Protein AF-A0A7W0SQU7-F1 (afdb_monomer)

Mean predicted aligned error: 11.43 Å

Radius of gyration: 25.61 Å; Cα contacts (8 Å, |Δi|>4): 36; chains: 1; bounding box: 57×43×83 Å

Solvent-accessible surface area (backbone atoms only — not comparable to full-atom values): 7189 Å² total; per-residue (Å²): 138,84,81,78,80,79,76,80,83,73,79,65,88,87,63,78,86,71,54,69,67,60,56,48,72,71,36,71,67,52,56,55,52,53,48,52,50,51,51,50,52,51,51,48,61,77,44,62,87,56,57,73,90,82,35,72,65,57,53,51,54,52,49,53,60,46,44,70,53,42,70,59,49,50,62,48,50,53,35,45,73,71,70,47,79,59,60,62,63,60,51,47,56,54,51,35,52,52,50,39,49,43,32,46,72,72,64,71,36,58,65,72,67,36,64,74,76,87

Structure (mmCIF, N/CA/C/O backbone):
data_AF-A0A7W0SQU7-F1
#
_entry.id   AF-A0A7W0SQU7-F1
#
loop_
_atom_site.group_PDB
_atom_site.id
_atom_site.type_symbol
_atom_site.label_atom_id
_atom_site.label_alt_id
_atom_site.label_comp_id
_atom_site.label_asym_id
_atom_site.label_entity_id
_atom_site.label_seq_id
_atom_site.pdbx_PDB_ins_code
_atom_site.Cartn_x
_atom_site.Cartn_y
_atom_site.Cartn_z
_atom_site.occupancy
_atom_site.B_iso_or_equiv
_atom_site.auth_seq_id
_atom_site.auth_comp_id
_atom_site.auth_asym_id
_atom_site.auth_atom_id
_atom_site.pdbx_PDB_model_num
ATOM 1 N N . MET A 1 1 ? -36.293 -10.838 63.478 1.00 50.56 1 MET A N 1
ATOM 2 C CA . MET A 1 1 ? -35.280 -10.286 62.551 1.00 50.56 1 MET A CA 1
ATOM 3 C C . MET A 1 1 ? -35.727 -10.591 61.128 1.00 50.56 1 MET A C 1
ATOM 5 O O . MET A 1 1 ? -35.533 -11.705 60.671 1.00 50.56 1 MET A O 1
ATOM 9 N N . SER A 1 2 ? -36.413 -9.652 60.472 1.00 60.03 2 SER A N 1
ATOM 10 C CA . SER A 1 2 ? -36.858 -9.790 59.078 1.00 60.03 2 SER A CA 1
ATOM 11 C C . SER A 1 2 ? -35.864 -9.044 58.196 1.00 60.03 2 SER A C 1
ATOM 13 O O . SER A 1 2 ? -35.805 -7.817 58.253 1.00 60.03 2 SER A O 1
ATOM 15 N N . ARG A 1 3 ? -35.041 -9.770 57.436 1.00 57.38 3 ARG A N 1
ATOM 16 C CA . ARG A 1 3 ? -34.126 -9.176 56.457 1.00 57.38 3 ARG A CA 1
ATOM 17 C C . ARG A 1 3 ? -34.978 -8.770 55.253 1.00 57.38 3 ARG A C 1
ATOM 19 O O . ARG A 1 3 ? -35.519 -9.641 54.579 1.00 57.38 3 ARG A O 1
ATOM 26 N N . ALA A 1 4 ? -35.169 -7.468 55.045 1.00 58.66 4 ALA A N 1
ATOM 27 C CA . ALA A 1 4 ? -35.813 -6.968 53.836 1.00 58.66 4 ALA A CA 1
ATOM 28 C C . ALA A 1 4 ? -35.007 -7.453 52.621 1.00 58.66 4 ALA A C 1
ATOM 30 O O . ALA A 1 4 ? -33.778 -7.360 52.625 1.00 58.66 4 ALA A O 1
ATOM 31 N N . ALA A 1 5 ? -35.695 -8.030 51.636 1.00 63.25 5 ALA A N 1
ATOM 32 C CA . ALA A 1 5 ? -35.081 -8.465 50.391 1.00 63.25 5 ALA A CA 1
ATOM 33 C C . ALA A 1 5 ? -34.517 -7.241 49.657 1.00 63.25 5 ALA A C 1
ATOM 35 O O . ALA A 1 5 ? -35.206 -6.232 49.500 1.00 63.25 5 ALA A O 1
ATOM 36 N N . GLU A 1 6 ? -33.254 -7.329 49.257 1.00 63.31 6 GLU A N 1
ATOM 37 C CA . GLU A 1 6 ? -32.571 -6.288 48.496 1.00 63.31 6 GLU A CA 1
ATOM 38 C C . GLU A 1 6 ? -33.225 -6.175 47.107 1.00 63.31 6 GLU A C 1
ATOM 40 O O . GLU A 1 6 ? -33.499 -7.210 46.486 1.00 63.31 6 GLU A O 1
ATOM 45 N N . PRO A 1 7 ? -33.563 -4.961 46.634 1.00 65.56 7 PRO A N 1
ATOM 46 C CA . PRO A 1 7 ? -34.218 -4.795 45.345 1.00 65.56 7 PRO A CA 1
ATOM 47 C C . PRO A 1 7 ? -33.302 -5.306 44.222 1.00 65.56 7 PRO A C 1
ATOM 49 O O . PRO A 1 7 ? -32.083 -5.138 44.310 1.00 65.56 7 PRO A O 1
ATOM 52 N N . PRO A 1 8 ? -33.858 -5.926 43.164 1.00 66.44 8 PRO A N 1
ATOM 53 C CA . PRO A 1 8 ? -33.057 -6.386 42.039 1.00 66.44 8 PRO A CA 1
ATOM 54 C C . PRO A 1 8 ? -32.293 -5.197 41.454 1.00 66.44 8 PRO A C 1
ATOM 56 O O . PRO A 1 8 ? -32.880 -4.149 41.182 1.00 66.44 8 PRO A O 1
ATOM 59 N N . THR A 1 9 ? -30.981 -5.354 41.286 1.00 67.94 9 THR A N 1
ATOM 60 C CA . THR A 1 9 ? -30.121 -4.374 40.619 1.00 67.94 9 THR A CA 1
ATOM 61 C C . THR A 1 9 ? -30.667 -4.125 39.215 1.00 67.94 9 THR A C 1
ATOM 63 O O . THR A 1 9 ? -30.525 -4.978 38.338 1.00 67.94 9 THR A O 1
ATOM 66 N N . ALA A 1 10 ? -31.344 -2.993 39.021 1.00 70.50 10 ALA A N 1
ATOM 67 C CA . ALA A 1 10 ? -31.848 -2.577 37.721 1.00 70.50 10 ALA A CA 1
ATOM 68 C C . ALA A 1 10 ? -30.666 -2.439 36.752 1.00 70.50 10 ALA A C 1
ATOM 70 O O . ALA A 1 10 ? -29.662 -1.802 37.076 1.00 70.50 10 ALA A O 1
ATOM 71 N N . SER A 1 11 ? -30.775 -3.078 35.590 1.00 67.38 11 SER A N 1
ATOM 72 C CA . SER A 1 11 ? -29.797 -3.004 34.507 1.00 67.38 11 SER A CA 1
ATOM 73 C C . SER A 1 11 ? -29.528 -1.537 34.144 1.00 67.38 11 SER A C 1
ATOM 75 O O . SER A 1 11 ? -30.473 -0.778 33.946 1.00 67.38 11 SER A O 1
ATOM 77 N N . ASP A 1 12 ? -28.260 -1.122 34.079 1.00 73.81 12 ASP A N 1
ATOM 78 C CA . ASP A 1 12 ? -27.892 0.278 33.829 1.00 73.81 12 ASP A CA 1
ATOM 79 C C . ASP A 1 12 ? -28.246 0.692 32.389 1.00 73.81 12 ASP A C 1
ATOM 81 O O . ASP A 1 12 ? -27.569 0.308 31.435 1.00 73.81 12 ASP A O 1
ATOM 85 N N . GLU A 1 13 ? -29.297 1.502 32.233 1.00 71.31 13 GLU A N 1
ATOM 86 C CA . GLU A 1 13 ? -29.804 2.006 30.944 1.00 71.31 13 GLU A CA 1
ATOM 87 C C . GLU A 1 13 ? -28.785 2.871 30.178 1.00 71.31 13 GLU A C 1
ATOM 89 O O . GLU A 1 13 ? -28.965 3.160 28.99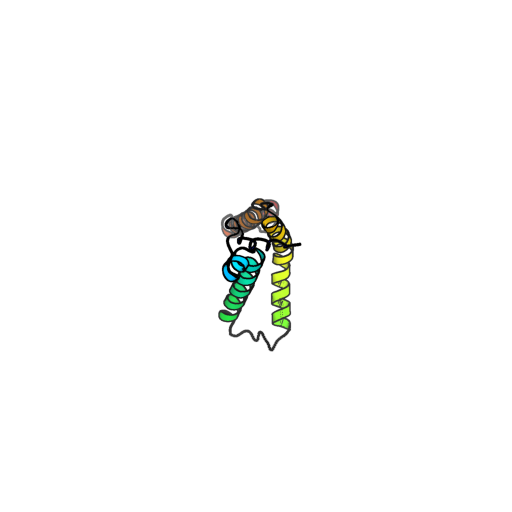5 1.00 71.31 13 GLU A O 1
ATOM 94 N N . ARG A 1 14 ? -27.687 3.279 30.830 1.00 71.12 14 ARG A N 1
ATOM 95 C CA . ARG A 1 14 ? -26.595 4.045 30.208 1.00 71.12 14 ARG A CA 1
ATOM 96 C C . ARG A 1 14 ? -25.655 3.170 29.375 1.00 71.12 14 ARG A C 1
ATOM 98 O O . ARG A 1 14 ? -24.874 3.704 28.587 1.00 71.12 14 ARG A O 1
ATOM 105 N N . LEU A 1 15 ? -25.701 1.847 29.540 1.00 71.50 15 LEU A N 1
ATOM 106 C CA . LEU A 1 15 ? -24.839 0.909 28.829 1.00 71.50 15 LEU A CA 1
ATOM 107 C C . LEU A 1 15 ? -25.584 0.312 27.635 1.00 71.50 15 LEU A C 1
ATOM 109 O O . LEU A 1 15 ? -26.403 -0.592 27.764 1.00 71.50 15 LEU A O 1
ATOM 113 N N . VAL A 1 16 ? -25.268 0.808 26.440 1.00 76.69 16 VAL A N 1
ATOM 114 C CA . VAL A 1 16 ? -25.736 0.197 25.192 1.00 76.69 16 VAL A CA 1
ATOM 115 C C . VAL A 1 16 ? -24.943 -1.085 24.954 1.00 76.69 16 VAL A C 1
ATOM 117 O O . VAL A 1 16 ? -23.730 -1.034 24.742 1.00 76.69 16 VAL A O 1
ATOM 120 N N . GLU A 1 17 ? -25.615 -2.237 24.949 1.00 76.06 17 GLU A N 1
ATOM 121 C CA . GLU A 1 17 ? -24.981 -3.490 24.543 1.00 76.06 17 GLU A CA 1
ATOM 122 C C . GLU A 1 17 ? -24.586 -3.427 23.065 1.00 76.06 17 GLU A C 1
ATOM 124 O O . GLU A 1 17 ? -25.412 -3.343 22.152 1.00 76.06 17 GLU A O 1
ATOM 129 N N . ILE A 1 18 ? -23.279 -3.444 22.821 1.00 79.06 18 ILE A N 1
ATOM 130 C CA . ILE A 1 18 ? -22.721 -3.420 21.475 1.00 79.06 18 ILE A CA 1
ATOM 131 C C . ILE A 1 18 ? -22.573 -4.868 21.009 1.00 79.06 18 ILE A C 1
ATOM 133 O O . ILE A 1 18 ? -21.768 -5.622 21.556 1.00 79.06 18 ILE A O 1
ATOM 137 N N . GLY A 1 19 ? -23.326 -5.258 19.978 1.00 85.38 19 GLY A N 1
ATOM 138 C CA . GLY A 1 19 ? -23.211 -6.594 19.390 1.00 85.38 19 GLY A CA 1
ATOM 139 C C . GLY A 1 19 ? -21.782 -6.905 18.921 1.00 85.38 19 GLY A C 1
ATOM 140 O O . GLY A 1 19 ? -21.063 -6.018 18.449 1.00 85.38 19 GLY A O 1
ATOM 141 N N . LEU A 1 20 ? -21.380 -8.180 19.012 1.00 82.19 20 LEU A N 1
ATOM 142 C CA . LEU A 1 20 ? -20.025 -8.655 18.683 1.00 82.19 20 LEU A CA 1
ATOM 143 C C . LEU A 1 20 ? -19.534 -8.191 17.303 1.00 82.19 20 LEU A C 1
ATOM 145 O O . LEU A 1 20 ? -18.376 -7.809 17.171 1.00 82.19 20 LEU A O 1
ATOM 149 N N . GLY A 1 21 ? -20.415 -8.160 16.298 1.00 81.94 21 GLY A N 1
ATOM 150 C CA . GLY A 1 21 ? -20.071 -7.702 14.948 1.00 81.94 21 GLY A CA 1
ATOM 151 C C . GLY A 1 21 ? -19.701 -6.219 14.889 1.00 81.94 21 GLY A C 1
ATOM 152 O O . GLY A 1 21 ? -18.676 -5.863 14.312 1.00 81.94 21 GLY A O 1
ATOM 153 N N . LYS A 1 22 ? -20.480 -5.351 15.550 1.00 81.75 22 LYS A N 1
ATOM 154 C CA . LYS A 1 22 ? -20.170 -3.916 15.635 1.00 81.75 22 LYS A CA 1
ATOM 155 C C . LYS A 1 22 ? -18.883 -3.693 16.425 1.00 81.75 22 LYS A C 1
ATOM 157 O O . LYS A 1 22 ? -18.058 -2.898 16.001 1.00 81.75 22 LYS A O 1
ATOM 162 N N . ARG A 1 23 ? -18.676 -4.451 17.507 1.00 81.31 23 ARG A N 1
ATOM 163 C CA . ARG A 1 23 ? -17.443 -4.413 18.304 1.00 81.31 23 ARG A CA 1
ATOM 164 C C . ARG A 1 23 ? -16.207 -4.812 17.491 1.00 81.31 23 ARG A C 1
ATOM 166 O O . ARG A 1 23 ? -15.168 -4.180 17.653 1.00 81.31 23 ARG A O 1
ATOM 173 N N . LEU A 1 24 ? -16.314 -5.823 16.624 1.00 80.94 24 LEU A N 1
ATOM 174 C CA . LEU A 1 24 ? -15.232 -6.225 15.719 1.00 80.94 24 LEU A CA 1
ATOM 175 C C . LEU A 1 24 ? -14.948 -5.134 14.678 1.00 80.94 24 LEU A C 1
ATOM 177 O O . LEU A 1 24 ? -13.810 -4.707 14.540 1.00 80.94 24 LEU A O 1
ATOM 181 N N . LEU A 1 25 ? -15.983 -4.635 13.997 1.00 80.25 25 LEU A N 1
ATOM 182 C CA . LEU A 1 25 ? -15.847 -3.626 12.937 1.00 80.25 25 LEU A CA 1
ATOM 183 C C . LEU A 1 25 ? -15.316 -2.276 13.438 1.00 80.25 25 LEU A C 1
ATOM 185 O O . LEU A 1 25 ? -14.710 -1.537 12.671 1.00 80.25 25 LEU A O 1
ATOM 189 N N . THR A 1 26 ? -15.532 -1.943 14.712 1.00 81.69 26 THR A N 1
ATOM 190 C CA . THR A 1 26 ? -14.983 -0.722 15.320 1.00 81.69 26 THR A CA 1
ATOM 191 C C . THR A 1 26 ? -13.514 -0.833 15.708 1.00 81.69 26 THR A C 1
ATOM 193 O O . THR A 1 26 ? -12.929 0.178 16.092 1.00 81.69 26 THR A O 1
ATOM 196 N N . ARG A 1 27 ? -12.907 -2.028 15.658 1.00 84.62 27 ARG A N 1
ATOM 197 C CA . ARG A 1 27 ? -11.484 -2.146 15.953 1.00 84.62 27 ARG A CA 1
ATOM 198 C C . ARG A 1 27 ? -10.644 -1.909 14.689 1.00 84.62 27 ARG A C 1
ATOM 200 O O . ARG A 1 27 ? -10.910 -2.515 13.651 1.00 84.62 27 ARG A O 1
ATOM 207 N N . PRO A 1 28 ? -9.615 -1.054 14.768 1.00 74.75 28 PRO A N 1
ATOM 208 C CA . PRO A 1 28 ? -8.811 -0.688 13.605 1.00 74.75 28 PRO A CA 1
ATOM 209 C C . PRO A 1 28 ? -7.925 -1.835 13.076 1.00 74.75 28 PRO A C 1
ATOM 211 O O . PRO A 1 28 ? -7.613 -1.871 11.887 1.00 74.75 28 PRO A O 1
ATOM 214 N N . ASP A 1 29 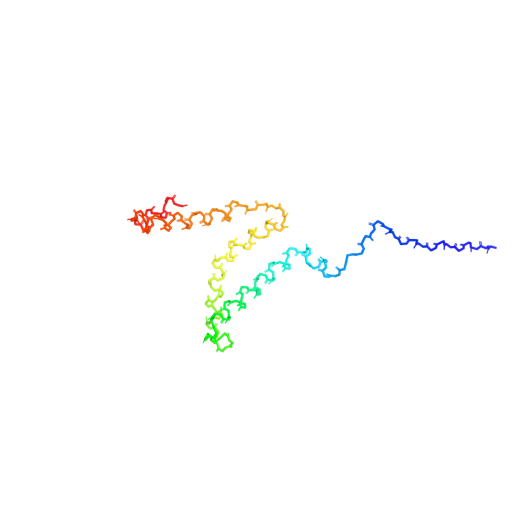? -7.576 -2.812 13.917 1.00 80.94 29 ASP A N 1
ATOM 215 C CA . ASP A 1 29 ? -6.826 -4.025 13.547 1.00 80.94 29 ASP A CA 1
ATOM 216 C C . ASP A 1 29 ? -7.586 -4.917 12.544 1.00 80.94 29 ASP A C 1
ATOM 218 O O . ASP A 1 29 ? -6.990 -5.472 11.618 1.00 80.94 29 ASP A O 1
ATOM 222 N N . ILE A 1 30 ? -8.913 -5.003 12.670 1.00 86.25 30 ILE A N 1
ATOM 223 C CA . ILE A 1 30 ? -9.774 -5.785 11.773 1.00 86.25 30 ILE A CA 1
ATOM 224 C C . ILE A 1 30 ? -9.762 -5.218 10.350 1.00 86.25 30 ILE A C 1
ATOM 226 O O . ILE A 1 30 ? -9.773 -5.986 9.387 1.00 86.25 30 ILE A O 1
ATOM 230 N N . GLY A 1 31 ? -9.691 -3.892 10.202 1.00 82.94 31 GLY A N 1
ATOM 231 C CA . GLY A 1 31 ? -9.596 -3.239 8.895 1.00 82.94 31 GLY A CA 1
ATOM 232 C C . GLY A 1 31 ? -8.310 -3.612 8.156 1.00 82.94 31 GLY A C 1
ATOM 233 O O . GLY A 1 31 ? -8.361 -4.013 6.992 1.00 82.94 31 GLY A O 1
ATOM 234 N N . ALA A 1 32 ? -7.168 -3.561 8.849 1.00 81.19 32 ALA A N 1
ATOM 235 C CA . ALA A 1 32 ? -5.877 -3.957 8.286 1.00 81.19 32 ALA A CA 1
ATOM 236 C C . ALA A 1 32 ? -5.857 -5.444 7.888 1.00 81.19 32 ALA A C 1
ATOM 238 O O . ALA A 1 32 ? -5.395 -5.791 6.800 1.00 81.19 32 ALA A O 1
ATOM 239 N N . PHE A 1 33 ? -6.417 -6.319 8.728 1.00 86.50 33 PHE A N 1
ATOM 240 C CA . PHE A 1 33 ? -6.510 -7.752 8.447 1.00 86.50 33 PHE A CA 1
ATOM 241 C C . PHE A 1 33 ? -7.389 -8.062 7.226 1.00 86.50 33 PHE A C 1
ATOM 243 O O . PHE A 1 33 ? -6.979 -8.810 6.336 1.00 86.50 33 PHE A O 1
ATOM 250 N N . LEU A 1 34 ? -8.574 -7.449 7.140 1.00 89.50 34 LEU A N 1
ATOM 251 C CA . LEU A 1 34 ? -9.452 -7.581 5.974 1.00 89.50 34 LEU A CA 1
ATOM 252 C C . LEU A 1 34 ? -8.786 -7.051 4.699 1.00 89.50 34 LEU A C 1
ATOM 254 O O . LEU A 1 34 ? -8.913 -7.674 3.643 1.00 89.50 34 LEU A O 1
ATOM 258 N N . GLY A 1 35 ? -8.049 -5.942 4.796 1.00 87.25 35 GLY A N 1
ATOM 259 C CA . GLY A 1 35 ? -7.260 -5.394 3.694 1.00 87.25 35 GLY A CA 1
ATOM 260 C C . GLY A 1 35 ? -6.210 -6.384 3.191 1.00 87.25 35 GLY A C 1
ATOM 261 O O . GLY A 1 35 ? -6.172 -6.676 1.998 1.00 87.25 35 GLY A O 1
ATOM 262 N N . ALA A 1 36 ? -5.422 -6.970 4.097 1.00 86.75 36 ALA A N 1
ATOM 263 C CA . ALA A 1 36 ? -4.414 -7.972 3.754 1.00 86.75 36 ALA A CA 1
ATOM 264 C C . ALA A 1 36 ? -5.025 -9.194 3.048 1.00 86.75 36 ALA A C 1
ATOM 266 O O . ALA A 1 36 ? -4.521 -9.612 2.006 1.00 86.75 36 ALA A O 1
ATOM 267 N N . ILE A 1 37 ? -6.146 -9.722 3.558 1.00 92.69 37 ILE A N 1
ATOM 268 C CA . ILE A 1 37 ? -6.877 -10.826 2.914 1.00 92.69 37 ILE A CA 1
ATOM 269 C C . ILE A 1 37 ? -7.359 -10.420 1.520 1.00 92.69 37 ILE A C 1
ATOM 271 O O . ILE A 1 37 ? -7.172 -11.166 0.564 1.00 92.69 37 ILE A O 1
ATOM 275 N N . THR A 1 38 ? -7.972 -9.243 1.392 1.00 94.00 38 THR A N 1
ATOM 276 C CA . THR A 1 38 ? -8.542 -8.770 0.123 1.00 94.00 38 THR A CA 1
ATOM 277 C C . THR A 1 38 ? -7.460 -8.608 -0.941 1.00 94.00 38 THR A C 1
ATOM 279 O O . THR A 1 38 ? -7.630 -9.073 -2.067 1.00 94.00 38 THR A O 1
ATOM 282 N N . VAL A 1 39 ? -6.326 -8.001 -0.577 1.00 88.50 39 VAL A N 1
ATOM 283 C CA . VAL A 1 39 ? -5.173 -7.836 -1.468 1.00 88.50 39 VAL A CA 1
ATOM 284 C C . VAL A 1 39 ? -4.602 -9.199 -1.849 1.00 88.50 39 VAL A C 1
ATOM 286 O O . VAL A 1 39 ? -4.455 -9.470 -3.038 1.00 88.50 39 VAL A O 1
ATOM 289 N N . PHE A 1 40 ? -4.346 -10.081 -0.877 1.00 88.62 40 PHE A N 1
ATOM 290 C CA . PHE A 1 40 ? -3.822 -11.421 -1.145 1.00 88.62 40 PHE A CA 1
ATOM 291 C C . PHE A 1 40 ? -4.724 -12.188 -2.115 1.00 88.62 40 PHE A C 1
ATOM 293 O O . PHE A 1 40 ? -4.256 -12.633 -3.156 1.00 88.62 40 PHE A O 1
ATOM 300 N N . LEU A 1 41 ? -6.029 -12.260 -1.840 1.00 93.25 41 LEU A N 1
ATOM 301 C CA . LEU A 1 41 ? -6.981 -12.957 -2.705 1.00 93.25 41 LEU A CA 1
ATOM 302 C C . LEU A 1 41 ? -7.077 -12.326 -4.097 1.00 93.25 41 LEU A C 1
ATOM 304 O O . LEU A 1 41 ? -7.149 -13.056 -5.083 1.00 93.25 41 LEU A O 1
ATOM 308 N N . GLY A 1 42 ? -7.047 -10.995 -4.193 1.00 92.56 42 GLY A N 1
ATOM 309 C CA . GLY A 1 42 ? -7.021 -10.292 -5.473 1.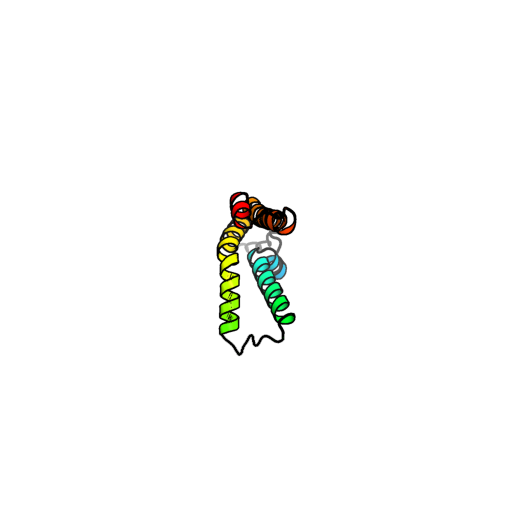00 92.56 42 GLY A CA 1
ATOM 310 C C . GLY A 1 42 ? -5.805 -10.694 -6.305 1.00 92.56 42 GLY A C 1
ATOM 311 O O . GLY A 1 42 ? -5.954 -11.167 -7.432 1.00 92.56 42 GLY A O 1
ATOM 312 N N . PHE A 1 43 ? -4.604 -10.586 -5.735 1.00 86.19 43 PHE A N 1
ATOM 313 C CA . PHE A 1 43 ? -3.370 -10.963 -6.424 1.00 86.19 43 PHE A CA 1
ATOM 314 C C . PHE A 1 43 ? -3.308 -12.459 -6.737 1.00 86.19 43 PHE A C 1
ATOM 316 O O . PHE A 1 43 ? -2.956 -12.810 -7.859 1.00 86.19 43 PHE A O 1
ATOM 323 N N . SER A 1 44 ? -3.706 -13.342 -5.818 1.00 88.44 44 SER A N 1
ATOM 324 C CA . SER A 1 44 ? -3.769 -14.785 -6.076 1.00 88.44 44 SER A CA 1
ATOM 325 C C . SER A 1 44 ? -4.748 -15.132 -7.199 1.00 88.44 44 SER A C 1
ATOM 327 O O . SER A 1 44 ? -4.464 -16.015 -8.003 1.00 88.44 44 SER A O 1
ATOM 329 N N . TYR A 1 45 ? -5.879 -14.427 -7.296 1.00 92.12 45 TYR A N 1
ATOM 330 C CA . TYR A 1 45 ? -6.848 -14.625 -8.373 1.00 92.12 45 TYR A CA 1
ATOM 331 C C . TYR A 1 45 ? -6.292 -14.207 -9.742 1.00 92.12 45 TYR A C 1
ATOM 333 O O . TYR A 1 45 ? -6.437 -14.940 -10.726 1.00 92.12 45 TYR A O 1
ATOM 341 N N . PHE A 1 46 ? -5.642 -13.043 -9.824 1.00 90.44 46 PHE A N 1
ATOM 342 C CA . PHE A 1 46 ? -5.025 -12.590 -11.074 1.00 90.44 46 PHE A CA 1
ATOM 343 C C . PHE A 1 46 ? -3.799 -13.434 -11.446 1.00 90.44 46 PHE A C 1
ATOM 345 O O . PHE A 1 46 ? -3.606 -13.745 -12.618 1.00 90.44 46 PHE A O 1
ATOM 352 N N . ALA A 1 47 ? -3.032 -13.890 -10.457 1.00 88.50 47 ALA A N 1
ATOM 353 C CA . ALA A 1 47 ? -1.877 -14.767 -10.611 1.00 88.50 47 ALA A CA 1
ATOM 354 C C . ALA A 1 47 ? -2.246 -16.254 -10.431 1.00 88.50 47 ALA A C 1
ATOM 356 O O . ALA A 1 47 ? -1.555 -16.992 -9.731 1.00 88.50 47 ALA A O 1
ATOM 357 N N . ARG A 1 48 ? -3.340 -16.717 -11.050 1.00 88.12 48 ARG A N 1
ATOM 358 C CA . ARG A 1 48 ? -3.849 -18.097 -10.879 1.00 88.12 48 ARG A CA 1
ATOM 359 C C . ARG A 1 48 ? -2.916 -19.195 -11.405 1.00 88.12 48 ARG A C 1
ATOM 361 O O . ARG A 1 48 ? -3.065 -20.354 -11.040 1.00 88.12 48 ARG A O 1
ATOM 368 N N . GLU A 1 49 ? -2.006 -18.837 -12.307 1.00 89.19 49 GLU A N 1
ATOM 369 C CA . GLU A 1 49 ? -1.040 -19.756 -12.926 1.00 89.19 49 GLU A CA 1
ATOM 370 C C . GLU A 1 49 ? 0.189 -19.992 -12.033 1.00 89.19 49 GLU A C 1
ATOM 372 O O . GLU A 1 49 ? 0.968 -20.913 -12.262 1.00 89.19 49 GLU A O 1
ATOM 377 N N . VAL A 1 50 ? 0.350 -19.172 -10.992 1.00 88.38 50 VAL A N 1
ATOM 378 C CA . VAL A 1 50 ? 1.423 -19.274 -10.005 1.00 88.38 50 VAL A CA 1
ATOM 379 C C . VAL A 1 50 ? 1.115 -20.431 -9.054 1.00 88.38 50 VAL A C 1
ATOM 381 O O . VAL A 1 50 ? 0.030 -20.515 -8.476 1.00 88.38 50 VAL A O 1
ATOM 384 N N . ASN A 1 51 ? 2.084 -21.325 -8.854 1.00 87.81 51 ASN A N 1
ATOM 385 C CA . ASN A 1 51 ? 1.941 -22.456 -7.941 1.00 87.81 51 ASN A CA 1
ATOM 386 C C . ASN A 1 51 ? 2.162 -22.037 -6.477 1.00 87.81 51 ASN A C 1
ATOM 388 O O . ASN A 1 51 ? 3.154 -22.412 -5.854 1.00 87.81 51 ASN A O 1
ATOM 392 N N . TRP A 1 52 ? 1.223 -21.262 -5.929 1.00 86.44 52 TRP A N 1
ATOM 393 C CA . TRP A 1 52 ? 1.305 -20.706 -4.575 1.00 86.44 52 TRP A CA 1
ATOM 394 C C . TRP A 1 52 ? 1.611 -21.751 -3.499 1.00 86.44 52 TRP A C 1
ATOM 396 O O . TRP A 1 52 ? 2.338 -21.456 -2.566 1.00 86.44 52 TRP A O 1
ATOM 406 N N . PHE A 1 53 ? 1.091 -22.973 -3.599 1.00 85.75 53 PHE A N 1
ATOM 407 C CA . PHE A 1 53 ? 1.268 -23.982 -2.546 1.00 85.75 53 PHE A CA 1
ATOM 408 C C . PHE A 1 53 ? 2.395 -24.981 -2.813 1.00 85.75 53 PHE A C 1
ATOM 410 O O . PHE A 1 53 ? 2.847 -25.640 -1.880 1.00 85.75 53 PHE A O 1
ATOM 417 N N . GLY A 1 54 ? 2.837 -25.122 -4.063 1.00 88.12 54 GLY A N 1
ATOM 418 C CA . GLY A 1 54 ? 3.834 -26.122 -4.443 1.00 88.12 54 GLY A CA 1
ATOM 419 C C . GLY A 1 54 ? 5.250 -25.584 -4.636 1.00 88.12 54 GLY A C 1
ATOM 420 O O . GLY A 1 54 ? 6.155 -26.396 -4.806 1.00 88.12 54 GLY A O 1
ATOM 421 N N . ASP A 1 55 ? 5.461 -24.266 -4.596 1.00 91.62 55 ASP A N 1
ATOM 422 C CA . ASP A 1 55 ? 6.791 -23.660 -4.712 1.00 91.62 55 ASP A CA 1
ATOM 423 C C . ASP A 1 55 ? 7.071 -22.658 -3.568 1.00 91.62 55 ASP A C 1
ATOM 425 O O . ASP A 1 55 ? 6.501 -21.561 -3.532 1.00 91.62 55 ASP A O 1
ATOM 429 N N . PRO A 1 56 ? 7.976 -22.993 -2.631 1.00 90.31 56 PRO A N 1
ATOM 4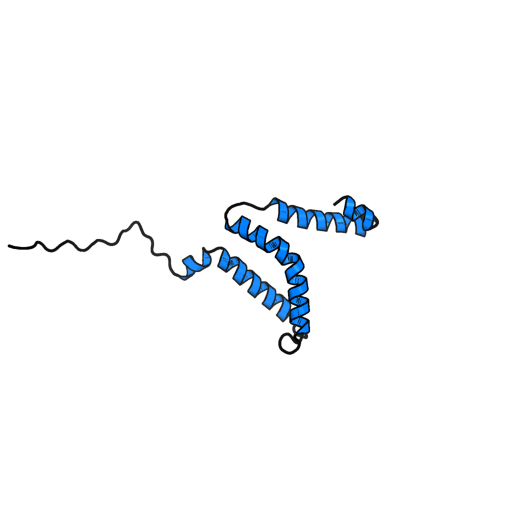30 C CA . PRO A 1 56 ? 8.404 -22.085 -1.569 1.00 90.31 56 PRO A CA 1
ATOM 431 C C . PRO A 1 56 ? 9.055 -20.783 -2.064 1.00 90.31 56 PRO A C 1
ATOM 433 O O . PRO A 1 56 ? 9.016 -19.780 -1.349 1.00 90.31 56 PRO A O 1
ATOM 436 N N . ALA A 1 57 ? 9.642 -20.760 -3.266 1.00 91.75 57 ALA A N 1
ATOM 437 C CA . ALA A 1 57 ? 10.284 -19.563 -3.808 1.00 91.75 57 ALA A CA 1
ATOM 438 C C . ALA A 1 57 ? 9.271 -18.452 -4.120 1.00 91.75 57 ALA A C 1
ATOM 440 O O . ALA A 1 57 ? 9.600 -17.269 -4.020 1.00 91.75 57 ALA A O 1
ATOM 441 N N . ILE A 1 58 ? 8.022 -18.818 -4.427 1.00 90.19 58 ILE A N 1
ATOM 442 C CA . ILE A 1 58 ? 6.930 -17.862 -4.639 1.00 90.19 58 ILE A CA 1
ATOM 443 C C . ILE A 1 58 ? 6.625 -17.117 -3.336 1.00 90.19 58 ILE A C 1
ATOM 445 O O . ILE A 1 58 ? 6.535 -15.889 -3.335 1.00 90.19 58 ILE A O 1
ATOM 449 N N . TRP A 1 59 ? 6.536 -17.839 -2.214 1.00 89.88 59 TRP A N 1
ATOM 450 C CA . TRP A 1 59 ? 6.367 -17.214 -0.900 1.00 89.88 59 TRP A CA 1
ATOM 451 C C . TRP A 1 59 ? 7.548 -16.321 -0.547 1.00 89.88 59 TRP A C 1
ATOM 453 O O . TRP A 1 59 ? 7.326 -15.204 -0.093 1.00 89.88 59 TRP A O 1
ATOM 463 N N . ALA A 1 60 ? 8.777 -16.776 -0.804 1.00 91.31 60 ALA A N 1
ATOM 464 C CA . ALA A 1 60 ? 9.976 -15.986 -0.548 1.00 91.31 60 ALA A CA 1
ATOM 465 C C . ALA A 1 60 ? 9.953 -14.660 -1.324 1.00 91.31 60 ALA A C 1
ATOM 467 O O . ALA A 1 60 ? 10.065 -13.600 -0.713 1.00 91.31 60 ALA A O 1
ATOM 468 N N . SER A 1 61 ? 9.714 -14.705 -2.639 1.00 89.31 61 SER A N 1
ATOM 469 C CA . SER A 1 61 ? 9.626 -13.508 -3.485 1.00 89.31 61 SER A CA 1
ATOM 470 C C . SER A 1 61 ? 8.499 -12.568 -3.051 1.00 89.31 61 SER A C 1
ATOM 472 O O . SER A 1 61 ? 8.692 -11.353 -2.995 1.00 89.31 61 SER A O 1
ATOM 474 N N . TRP A 1 62 ? 7.336 -13.113 -2.684 1.00 86.81 62 TRP A N 1
ATOM 475 C CA . TRP A 1 62 ? 6.234 -12.304 -2.175 1.00 86.81 62 TRP A CA 1
ATOM 476 C C . TRP A 1 62 ? 6.593 -11.610 -0.856 1.00 86.81 62 TRP A C 1
ATOM 478 O O . TRP A 1 62 ? 6.368 -10.408 -0.719 1.00 86.81 62 TRP A O 1
ATOM 488 N N . THR A 1 63 ? 7.188 -12.336 0.096 1.00 89.31 63 THR A N 1
ATOM 489 C CA . THR A 1 63 ? 7.611 -11.758 1.379 1.00 89.31 63 THR A CA 1
ATOM 490 C C . THR A 1 63 ? 8.738 -10.741 1.234 1.00 89.31 63 THR A C 1
ATOM 492 O O . THR A 1 63 ? 8.751 -9.774 1.987 1.00 89.31 63 THR A O 1
ATOM 495 N N . ASP A 1 64 ? 9.637 -10.913 0.263 1.00 92.06 64 ASP A N 1
ATOM 496 C CA . ASP A 1 64 ? 10.733 -9.980 -0.019 1.00 92.06 64 ASP A CA 1
ATOM 497 C C . ASP A 1 64 ? 10.186 -8.615 -0.470 1.00 92.06 64 ASP A C 1
ATOM 499 O O . ASP A 1 64 ? 10.450 -7.579 0.144 1.00 92.06 64 ASP A O 1
ATOM 503 N N . GLN A 1 65 ? 9.271 -8.626 -1.445 1.00 88.50 65 GLN A N 1
ATOM 504 C CA . GLN A 1 65 ? 8.587 -7.412 -1.898 1.00 88.50 65 GLN A CA 1
ATOM 505 C C . GLN A 1 65 ? 7.691 -6.812 -0.805 1.00 88.50 65 GLN A C 1
ATOM 507 O O . GLN A 1 65 ? 7.638 -5.592 -0.634 1.00 88.50 65 GLN A O 1
ATOM 512 N N . ALA A 1 66 ? 6.986 -7.652 -0.039 1.00 87.44 66 ALA A N 1
ATOM 513 C CA . ALA A 1 66 ? 6.148 -7.194 1.064 1.00 87.44 66 ALA A CA 1
ATOM 514 C C . ALA A 1 66 ? 6.976 -6.542 2.182 1.00 87.44 66 ALA A C 1
ATOM 516 O O . ALA A 1 66 ? 6.517 -5.566 2.772 1.00 87.44 66 ALA A O 1
ATOM 517 N N . ALA A 1 67 ? 8.190 -7.029 2.456 1.00 90.31 67 ALA A N 1
ATOM 518 C CA . ALA A 1 67 ? 9.080 -6.457 3.461 1.00 90.31 67 ALA A CA 1
ATOM 519 C C . ALA A 1 67 ? 9.520 -5.038 3.084 1.00 90.31 67 ALA A C 1
ATOM 521 O O . ALA A 1 67 ? 9.488 -4.152 3.939 1.00 90.31 67 ALA A O 1
ATOM 522 N N . GLN A 1 68 ? 9.847 -4.791 1.811 1.00 86.75 68 GLN A N 1
ATOM 523 C CA . GLN A 1 68 ? 10.275 -3.469 1.344 1.00 86.75 68 GLN A CA 1
ATOM 524 C C . GLN A 1 68 ? 9.242 -2.372 1.645 1.00 86.75 68 GLN A C 1
ATOM 526 O O . GLN A 1 68 ? 9.604 -1.291 2.109 1.00 86.75 68 GLN A O 1
ATOM 531 N N . TYR A 1 69 ? 7.953 -2.653 1.439 1.00 83.38 69 TYR A N 1
ATOM 532 C CA . TYR A 1 69 ? 6.878 -1.713 1.771 1.00 83.38 69 TYR A CA 1
ATOM 533 C C . TYR A 1 69 ? 6.456 -1.798 3.244 1.00 83.38 69 TYR A C 1
ATOM 535 O O . TYR A 1 69 ? 6.171 -0.780 3.873 1.00 83.38 69 TYR A O 1
ATOM 543 N N . GLY A 1 70 ? 6.433 -3.004 3.812 1.00 85.94 70 GLY A N 1
ATOM 544 C CA . GLY A 1 70 ? 5.971 -3.282 5.170 1.00 85.94 70 GLY A CA 1
ATOM 545 C C . GLY A 1 70 ? 6.853 -2.666 6.252 1.00 85.94 70 GLY A C 1
ATOM 546 O O . GLY A 1 70 ? 6.322 -2.173 7.243 1.00 85.94 70 GLY A O 1
ATOM 547 N N . ILE A 1 71 ? 8.174 -2.612 6.049 1.00 86.50 71 ILE A N 1
ATOM 548 C CA . ILE A 1 71 ? 9.113 -1.992 7.000 1.00 86.50 71 ILE A CA 1
ATOM 549 C C . ILE A 1 71 ? 8.749 -0.526 7.270 1.00 86.50 71 ILE A C 1
ATOM 551 O O . ILE A 1 71 ? 8.868 -0.074 8.406 1.00 86.50 71 ILE A O 1
ATOM 555 N N . ILE A 1 72 ? 8.275 0.201 6.255 1.00 83.31 72 ILE A N 1
ATOM 556 C CA . ILE A 1 72 ? 7.862 1.602 6.396 1.00 83.31 72 ILE A CA 1
ATOM 557 C C . ILE A 1 72 ? 6.378 1.694 6.767 1.00 83.31 72 ILE A C 1
ATOM 559 O O . ILE A 1 72 ? 6.021 2.412 7.694 1.00 83.31 72 ILE A O 1
ATOM 563 N N . ALA A 1 73 ? 5.503 0.946 6.093 1.00 82.62 73 ALA A N 1
ATOM 564 C CA . ALA A 1 73 ? 4.058 1.065 6.277 1.00 82.62 73 ALA A CA 1
ATOM 565 C C . ALA A 1 73 ? 3.568 0.599 7.659 1.00 82.62 73 ALA A C 1
ATOM 567 O O . ALA A 1 73 ? 2.595 1.149 8.170 1.00 82.62 73 ALA A O 1
ATOM 568 N N . VAL A 1 74 ? 4.214 -0.396 8.282 1.00 85.81 74 VAL A N 1
ATOM 569 C CA . VAL A 1 74 ? 3.779 -0.935 9.583 1.00 85.81 74 VAL A CA 1
ATOM 570 C C . VAL A 1 74 ? 3.943 0.087 10.719 1.00 85.81 74 VAL A C 1
ATOM 572 O O . VAL A 1 74 ? 2.950 0.338 11.402 1.00 85.81 74 VAL A O 1
ATOM 575 N N . PRO A 1 75 ? 5.116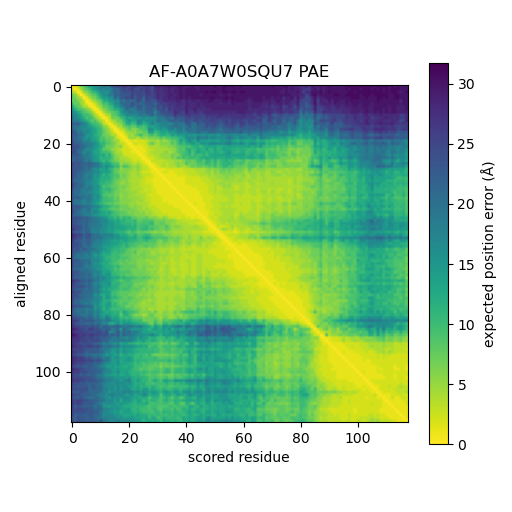 0.724 10.932 1.00 84.75 75 PRO A N 1
ATOM 576 C CA . PRO A 1 75 ? 5.254 1.800 11.917 1.00 84.75 75 PRO A CA 1
ATOM 577 C C . PRO A 1 75 ? 4.251 2.939 11.705 1.00 84.75 75 PRO A C 1
ATOM 579 O O . PRO A 1 75 ? 3.606 3.372 12.654 1.00 84.75 75 PRO A O 1
ATOM 582 N N . VAL A 1 76 ? 4.071 3.367 10.454 1.00 83.19 76 VAL A N 1
ATOM 583 C CA . VAL A 1 76 ? 3.127 4.422 10.056 1.00 83.19 76 VAL A CA 1
ATOM 584 C C . VAL A 1 76 ? 1.685 4.047 10.406 1.00 83.19 76 VAL A C 1
ATOM 586 O O . VAL A 1 76 ? 0.965 4.821 11.034 1.00 83.19 76 VAL A O 1
ATOM 589 N N . ALA A 1 77 ? 1.268 2.823 10.076 1.00 81.12 77 ALA A N 1
ATOM 590 C CA . ALA A 1 77 ? -0.058 2.323 10.418 1.00 81.12 77 ALA A CA 1
ATOM 591 C C . ALA A 1 77 ? -0.265 2.245 11.938 1.00 81.12 77 ALA A C 1
ATOM 593 O O . ALA A 1 77 ? -1.338 2.588 12.427 1.00 81.12 77 ALA A O 1
ATOM 594 N N . LEU A 1 78 ? 0.754 1.839 12.703 1.00 83.00 78 LEU A N 1
ATOM 595 C CA . LEU A 1 78 ? 0.686 1.821 14.166 1.00 83.00 78 LEU A CA 1
ATOM 596 C C . LEU A 1 78 ? 0.532 3.230 14.757 1.00 83.00 78 LEU A C 1
ATOM 598 O O . LEU A 1 78 ? -0.237 3.391 15.704 1.00 83.00 78 LEU A O 1
ATOM 602 N N . LEU A 1 79 ? 1.187 4.245 14.180 1.00 82.62 79 LEU A N 1
ATOM 603 C CA . LEU A 1 79 ? 0.978 5.650 14.555 1.00 82.62 79 LEU A CA 1
ATOM 604 C C . LEU A 1 79 ? -0.468 6.090 14.283 1.00 82.62 79 LEU A C 1
ATOM 606 O O . LEU A 1 79 ? -1.129 6.592 15.193 1.00 82.62 79 LEU A O 1
ATOM 610 N N . MET A 1 80 ? -0.999 5.795 13.089 1.00 81.50 80 MET A N 1
ATOM 611 C CA . MET A 1 80 ? -2.386 6.114 12.718 1.00 81.50 80 MET A CA 1
ATOM 612 C C . MET A 1 80 ? -3.413 5.430 13.631 1.00 81.50 80 MET A C 1
ATOM 614 O O . MET A 1 80 ? -4.428 6.028 13.985 1.00 81.50 80 MET A O 1
ATOM 618 N N . ILE A 1 81 ? -3.150 4.185 14.042 1.00 79.62 81 ILE A N 1
ATOM 619 C CA . ILE A 1 81 ? -3.981 3.447 15.004 1.00 79.62 81 ILE A CA 1
ATOM 620 C C . ILE A 1 81 ? -3.885 4.066 16.406 1.00 79.62 81 ILE A C 1
ATOM 622 O O . ILE A 1 81 ? -4.884 4.113 17.123 1.00 79.62 81 ILE A O 1
ATOM 626 N N . GLY A 1 82 ? -2.704 4.560 16.789 1.00 80.25 82 GLY A N 1
ATOM 627 C CA . GLY A 1 82 ? -2.460 5.274 18.045 1.00 80.25 82 GLY A CA 1
ATOM 628 C C . GLY A 1 82 ? -3.090 6.669 18.119 1.00 80.25 82 GLY A C 1
ATOM 629 O O . GLY A 1 82 ? -3.074 7.274 19.187 1.00 80.25 82 GLY A O 1
ATOM 630 N N . GLY A 1 83 ? -3.670 7.165 17.020 1.00 76.56 83 GLY A N 1
ATOM 631 C CA . GLY A 1 83 ? -4.280 8.494 16.926 1.00 76.56 83 GLY A CA 1
ATOM 632 C C . GLY A 1 83 ? -3.314 9.598 16.488 1.00 76.56 83 GLY A C 1
ATOM 633 O O . GLY A 1 83 ? -3.750 10.733 16.300 1.00 76.56 83 GLY A O 1
ATOM 634 N N . GLU A 1 84 ? -2.039 9.267 16.270 1.00 78.56 84 GLU A N 1
ATOM 635 C CA . GLU A 1 84 ? -1.038 10.171 15.707 1.00 78.56 84 GLU A CA 1
ATOM 636 C C . GLU A 1 84 ? -1.124 10.103 14.178 1.00 78.56 84 GLU A C 1
ATOM 638 O O . GLU A 1 84 ? -0.860 9.085 13.538 1.00 78.56 84 GLU A O 1
ATOM 643 N N . PHE A 1 85 ? -1.591 11.189 13.574 1.00 66.56 85 PHE A N 1
ATOM 644 C CA . PHE A 1 85 ? -1.928 11.238 12.157 1.00 66.56 85 PHE A CA 1
ATOM 645 C C . PHE A 1 85 ? -0.678 11.357 11.282 1.00 66.56 85 PHE A C 1
ATOM 647 O O . PHE A 1 85 ? -0.136 12.447 11.106 1.00 66.56 85 PHE A O 1
ATOM 654 N N . ASP A 1 86 ? -0.253 10.253 10.670 1.00 76.44 86 ASP A N 1
ATOM 655 C CA . ASP A 1 86 ? 0.853 10.269 9.709 1.00 76.44 86 ASP A CA 1
ATOM 656 C C . ASP A 1 86 ? 0.381 10.511 8.265 1.00 76.44 86 ASP A C 1
ATOM 658 O O . ASP A 1 86 ? 0.464 9.661 7.377 1.00 76.44 86 ASP A O 1
ATOM 662 N N . LEU A 1 87 ? -0.164 11.702 8.021 1.00 67.31 87 LEU A N 1
ATOM 663 C CA . LEU A 1 87 ? -0.493 12.135 6.660 1.00 67.31 87 LEU A CA 1
ATOM 664 C C . LEU A 1 87 ? 0.759 12.474 5.849 1.00 67.31 87 LEU A C 1
ATOM 666 O O . LEU A 1 87 ? 0.750 12.341 4.625 1.00 67.31 87 LEU A O 1
ATOM 670 N N . SER A 1 88 ? 1.833 12.916 6.505 1.00 69.81 88 SER A N 1
ATOM 671 C CA . SER A 1 88 ? 3.028 13.388 5.813 1.00 69.81 88 SER A CA 1
ATOM 672 C C . SER A 1 88 ? 3.784 12.249 5.138 1.00 69.81 88 SER A C 1
ATOM 674 O O . SER A 1 88 ? 4.139 12.413 3.974 1.00 69.81 88 SER A O 1
ATOM 676 N N . ALA A 1 89 ? 3.982 11.089 5.774 1.00 75.94 89 ALA A N 1
ATOM 677 C CA . ALA A 1 89 ? 4.735 10.002 5.145 1.00 75.94 89 ALA A CA 1
ATOM 678 C C . ALA A 1 89 ? 4.011 9.429 3.918 1.00 75.94 89 ALA A C 1
ATOM 680 O O . ALA A 1 89 ? 4.623 9.244 2.865 1.00 75.94 89 ALA A O 1
ATOM 681 N N . GLY A 1 90 ? 2.696 9.205 4.020 1.00 73.50 90 GLY A N 1
ATOM 682 C CA . GLY A 1 90 ? 1.894 8.686 2.909 1.00 73.50 90 GLY A CA 1
ATOM 683 C C . GLY A 1 90 ? 1.870 9.628 1.701 1.00 73.50 90 GLY A C 1
ATOM 684 O O . GLY A 1 90 ? 2.076 9.193 0.566 1.00 73.50 90 GLY A O 1
ATOM 685 N N . VAL A 1 91 ? 1.674 10.931 1.940 1.00 82.56 91 VAL A N 1
ATOM 686 C CA . VAL A 1 91 ? 1.672 11.949 0.876 1.00 82.56 91 VAL A CA 1
ATOM 687 C C . VAL A 1 91 ? 3.068 12.136 0.285 1.00 82.56 91 VAL A C 1
ATOM 689 O O . VAL A 1 91 ? 3.182 12.256 -0.935 1.00 82.56 91 VAL A O 1
ATOM 692 N N . MET A 1 92 ? 4.120 12.116 1.108 1.00 85.75 92 MET A N 1
ATOM 693 C CA . MET A 1 92 ? 5.506 12.233 0.645 1.00 85.75 92 MET A CA 1
ATOM 694 C C . MET A 1 92 ? 5.878 11.085 -0.293 1.00 85.75 92 MET A C 1
ATOM 696 O O . MET A 1 92 ? 6.315 11.348 -1.405 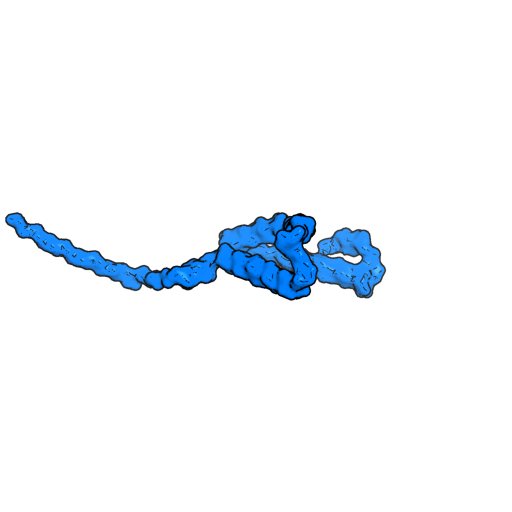1.00 85.75 92 MET A O 1
ATOM 700 N N . ILE A 1 93 ? 5.629 9.825 0.085 1.00 84.38 93 ILE A N 1
ATOM 701 C CA . ILE A 1 93 ? 5.977 8.664 -0.757 1.00 84.38 93 ILE A CA 1
ATOM 702 C C . ILE A 1 93 ? 5.253 8.725 -2.110 1.00 84.38 93 ILE A C 1
ATOM 704 O O . ILE A 1 93 ? 5.878 8.548 -3.157 1.00 84.38 93 ILE A O 1
ATOM 708 N N . GLY A 1 94 ? 3.944 9.003 -2.104 1.00 85.44 94 GLY A N 1
ATOM 709 C CA . GLY A 1 94 ? 3.159 9.100 -3.336 1.00 85.44 94 GLY A CA 1
ATOM 710 C C . GLY A 1 94 ? 3.596 10.263 -4.231 1.00 85.44 94 GLY A C 1
ATOM 711 O O . GLY A 1 94 ? 3.784 10.082 -5.434 1.00 85.44 94 GLY A O 1
ATOM 712 N N . SER A 1 95 ? 3.802 11.445 -3.644 1.00 90.69 95 SER A N 1
ATOM 713 C CA . SER A 1 95 ? 4.194 12.652 -4.385 1.00 90.69 95 SER A CA 1
ATOM 714 C C . SER A 1 95 ? 5.605 12.528 -4.952 1.00 90.69 95 SER A C 1
ATOM 716 O O . SER A 1 95 ? 5.812 12.831 -6.125 1.00 90.69 95 SER A O 1
ATOM 718 N N . SER A 1 96 ? 6.551 12.016 -4.161 1.00 91.94 96 SER A N 1
ATOM 719 C CA . SER A 1 96 ? 7.917 11.748 -4.604 1.00 91.94 96 SER A CA 1
ATOM 720 C C . SER A 1 96 ? 7.939 10.723 -5.743 1.00 91.94 96 SER A C 1
ATOM 722 O O . SER A 1 96 ? 8.559 10.963 -6.775 1.00 91.94 96 SER A O 1
ATOM 724 N N . GLY A 1 97 ? 7.187 9.622 -5.637 1.00 92.06 97 GLY A N 1
ATOM 725 C CA . GLY A 1 97 ? 7.100 8.624 -6.710 1.00 92.06 97 GLY A C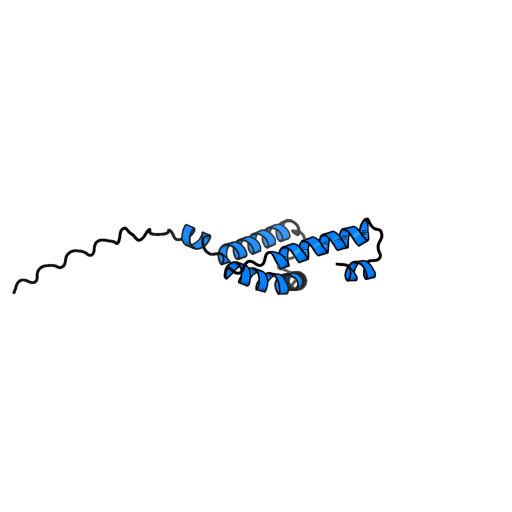A 1
ATOM 726 C C . GLY A 1 97 ? 6.562 9.190 -8.030 1.00 92.06 97 GLY A C 1
ATOM 727 O O . GLY A 1 97 ? 7.133 8.941 -9.093 1.00 92.06 97 GLY A O 1
ATOM 728 N N . LEU A 1 98 ? 5.496 9.995 -7.970 1.00 95.50 98 LEU A N 1
ATOM 729 C CA . LEU A 1 98 ? 4.923 10.649 -9.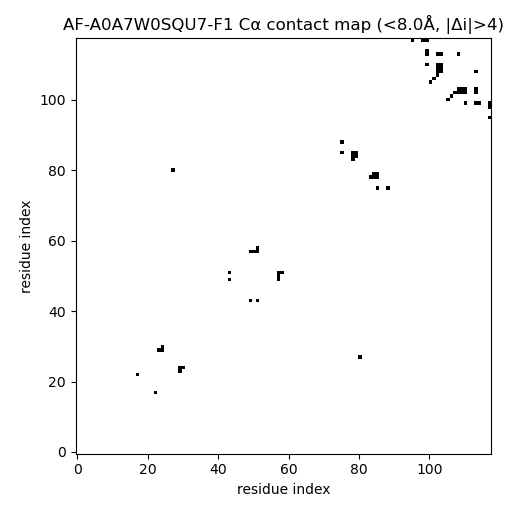151 1.00 95.50 98 LEU A CA 1
ATOM 730 C C . LEU A 1 98 ? 5.872 11.693 -9.751 1.00 95.50 98 LEU A C 1
ATOM 732 O O . LEU A 1 98 ? 6.003 11.763 -10.974 1.00 95.50 98 LEU A O 1
ATOM 736 N N . LEU A 1 99 ? 6.550 12.480 -8.910 1.00 96.50 99 LEU A N 1
ATOM 737 C CA . LEU A 1 99 ? 7.508 13.488 -9.356 1.00 96.50 99 LEU A CA 1
ATOM 738 C C . LEU A 1 99 ? 8.729 12.844 -10.021 1.00 96.50 99 LEU A C 1
ATOM 740 O O . LEU A 1 99 ? 9.127 13.277 -11.100 1.00 96.50 99 LEU A O 1
ATOM 744 N N . LEU A 1 100 ? 9.276 11.775 -9.434 1.00 96.56 100 LEU A N 1
ATOM 745 C CA . LEU A 1 100 ? 10.374 11.006 -10.022 1.00 96.56 100 LEU A CA 1
ATOM 746 C C . LEU A 1 100 ? 9.972 10.411 -11.376 1.00 96.56 100 LEU A C 1
ATOM 748 O O . LEU A 1 100 ? 10.730 10.511 -12.340 1.00 96.56 100 LEU A O 1
ATOM 752 N N . GLY A 1 101 ? 8.765 9.839 -11.459 1.00 95.62 101 GLY A N 1
ATOM 753 C CA . GLY A 1 101 ? 8.201 9.325 -12.706 1.00 95.62 101 GLY A CA 1
ATOM 754 C C . GLY A 1 101 ? 8.121 10.410 -13.777 1.00 95.62 101 GLY A C 1
ATOM 755 O O . GLY A 1 101 ? 8.674 10.240 -14.858 1.00 95.62 101 GLY A O 1
ATOM 756 N N . TYR A 1 102 ? 7.527 11.561 -13.454 1.00 97.50 102 TYR A N 1
ATOM 757 C CA . TYR A 1 102 ? 7.441 12.698 -14.370 1.00 97.50 102 TYR A CA 1
ATOM 758 C C . TYR A 1 102 ? 8.820 13.182 -14.840 1.00 97.50 102 TYR A C 1
ATOM 760 O O . TYR A 1 102 ? 9.024 13.390 -16.038 1.00 97.50 102 TYR A O 1
ATOM 768 N N . LEU A 1 103 ? 9.778 13.340 -13.920 1.00 97.19 103 LEU A N 1
ATOM 769 C CA . LEU A 1 103 ? 11.129 13.790 -14.258 1.00 97.19 103 LEU A CA 1
ATOM 770 C C . LEU A 1 103 ? 11.831 12.805 -15.203 1.00 97.19 103 LEU A C 1
ATOM 772 O O . LEU A 1 103 ? 12.449 13.235 -16.174 1.00 97.19 103 LEU A O 1
ATOM 776 N N . GLY A 1 104 ? 11.692 11.502 -14.955 1.00 95.88 104 GLY A N 1
ATOM 777 C CA . GLY A 1 104 ? 12.316 10.459 -15.767 1.00 95.88 104 GLY A CA 1
ATOM 778 C C . GLY A 1 104 ? 11.646 10.208 -17.120 1.00 95.88 104 GLY A C 1
ATOM 779 O O . GLY A 1 104 ? 12.336 9.828 -18.062 1.00 95.88 104 GLY A O 1
ATOM 780 N N . THR A 1 105 ? 10.324 10.395 -17.240 1.00 95.94 105 THR A N 1
ATOM 781 C CA . THR A 1 105 ? 9.576 10.018 -18.458 1.00 95.94 105 THR A CA 1
ATOM 782 C C . THR A 1 105 ? 9.091 11.186 -19.305 1.00 95.94 105 THR A C 1
ATOM 784 O O . THR A 1 105 ? 8.845 10.999 -20.492 1.00 95.94 105 THR A O 1
ATOM 787 N N . HIS A 1 106 ? 8.875 12.363 -18.716 1.00 95.19 106 HIS A N 1
ATOM 788 C CA . HIS A 1 106 ? 8.312 13.524 -19.417 1.00 95.19 106 HIS A CA 1
ATOM 789 C C . HIS A 1 106 ? 9.259 14.715 -19.467 1.00 95.19 106 HIS A C 1
ATOM 791 O O . HIS A 1 106 ? 9.223 15.469 -20.434 1.00 95.19 106 HIS A O 1
ATOM 797 N N . ALA A 1 107 ? 10.100 14.893 -18.448 1.00 94.38 107 ALA A N 1
ATOM 798 C CA . ALA A 1 107 ? 11.145 15.912 -18.471 1.00 94.38 107 ALA A CA 1
ATOM 799 C C . ALA A 1 107 ? 12.462 15.409 -19.094 1.00 94.38 107 ALA A C 1
ATOM 801 O O . ALA A 1 107 ? 13.439 16.158 -19.102 1.00 94.38 107 ALA A O 1
ATOM 802 N N . ASP A 1 108 ? 12.498 14.153 -19.567 1.00 92.88 108 ASP A N 1
ATOM 803 C CA . ASP A 1 108 ? 13.674 13.464 -20.127 1.00 92.88 108 ASP A CA 1
ATOM 804 C C . ASP A 1 108 ? 14.937 13.593 -19.251 1.00 92.88 108 ASP A C 1
ATOM 806 O O . ASP A 1 108 ? 16.077 13.566 -19.728 1.00 92.88 108 ASP A O 1
ATOM 810 N N . MET A 1 109 ? 14.747 13.749 -17.938 1.00 95.38 109 MET A N 1
ATOM 811 C CA . MET A 1 109 ? 15.838 13.892 -16.991 1.00 95.38 109 MET A CA 1
ATOM 812 C C . MET A 1 109 ? 16.407 12.515 -16.665 1.00 95.38 109 MET A C 1
ATOM 814 O O . MET A 1 109 ? 15.687 11.543 -16.444 1.00 95.38 109 MET A O 1
ATOM 818 N N . ASN A 1 110 ? 17.733 12.428 -16.594 1.00 96.38 110 ASN A N 1
ATOM 819 C CA . ASN A 1 110 ? 18.389 11.206 -16.157 1.00 96.38 110 ASN A CA 1
ATOM 820 C C . ASN A 1 110 ? 17.930 10.813 -14.732 1.00 96.38 110 ASN A C 1
ATOM 822 O O . ASN A 1 110 ? 17.749 11.677 -13.873 1.00 96.38 110 ASN A O 1
ATOM 826 N N 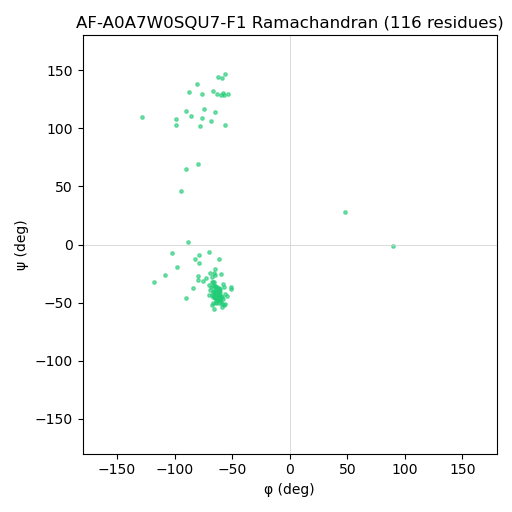. ILE A 1 111 ? 17.788 9.507 -14.472 1.00 94.44 111 ILE A N 1
ATOM 827 C CA . ILE A 1 111 ? 17.289 8.985 -13.191 1.00 94.44 111 ILE A CA 1
ATOM 828 C C . ILE A 1 111 ? 18.144 9.441 -11.994 1.00 94.44 111 ILE A C 1
ATOM 830 O O . ILE A 1 111 ? 17.614 9.691 -10.918 1.00 94.44 111 ILE A O 1
ATOM 834 N N . TRP A 1 112 ? 19.461 9.591 -12.177 1.00 95.25 112 TRP A N 1
ATOM 835 C CA . TRP A 1 112 ? 20.394 9.944 -11.105 1.00 95.25 112 TRP A CA 1
ATOM 836 C C . TRP A 1 112 ? 20.159 11.353 -10.540 1.00 95.25 112 TRP A C 1
ATOM 838 O O . TRP A 1 112 ? 19.944 11.462 -9.334 1.00 95.25 112 TRP A O 1
ATOM 848 N N . PRO A 1 113 ? 20.152 12.434 -11.348 1.00 95.12 113 PRO A N 1
ATOM 849 C CA . PRO A 1 113 ? 19.791 13.760 -10.851 1.00 95.12 113 PRO A CA 1
ATOM 850 C C . PRO A 1 113 ? 18.323 13.852 -10.421 1.00 95.12 113 PRO A C 1
ATOM 852 O O . PRO A 1 113 ? 18.037 14.555 -9.457 1.00 95.12 113 PRO A O 1
ATOM 855 N N . ALA A 1 114 ? 17.406 13.118 -11.062 1.00 95.56 114 ALA A N 1
ATOM 856 C CA . ALA A 1 114 ? 16.002 13.114 -10.658 1.00 95.56 114 ALA A CA 1
ATOM 857 C C . ALA A 1 114 ? 15.810 12.575 -9.226 1.00 95.56 114 ALA A C 1
ATOM 859 O O . ALA A 1 114 ? 15.044 13.153 -8.464 1.00 95.56 114 ALA A O 1
ATOM 860 N N . MET A 1 115 ? 16.562 11.544 -8.818 1.00 93.88 115 MET A N 1
ATOM 861 C CA . MET A 1 115 ? 16.546 11.031 -7.438 1.00 93.88 115 MET A CA 1
ATOM 862 C C . MET A 1 115 ? 17.092 12.012 -6.392 1.00 93.88 115 MET A C 1
ATOM 864 O O . MET A 1 115 ? 16.766 11.876 -5.224 1.00 93.88 115 MET A O 1
ATOM 868 N N . VAL A 1 116 ? 17.948 12.966 -6.771 1.00 94.75 116 VAL A N 1
ATOM 869 C CA . VAL A 1 116 ? 18.485 13.968 -5.828 1.00 94.75 116 VAL A CA 1
ATOM 870 C C . VAL A 1 116 ? 17.480 15.094 -5.573 1.00 94.75 116 VAL A C 1
ATOM 872 O O . VAL A 1 116 ? 17.519 15.738 -4.529 1.00 94.75 116 VAL A O 1
ATOM 875 N N . ILE A 1 117 ? 16.606 15.359 -6.543 1.00 92.94 117 ILE A N 1
ATOM 876 C CA . ILE A 1 117 ? 15.616 16.442 -6.491 1.00 92.94 117 ILE A CA 1
ATOM 877 C C . ILE A 1 117 ? 14.391 16.056 -5.652 1.00 92.94 117 ILE A C 1
ATOM 879 O O . ILE A 1 117 ? 13.741 16.932 -5.082 1.00 92.94 117 ILE A O 1
ATOM 883 N N . VAL A 1 118 ? 14.063 14.766 -5.633 1.00 90.44 118 VAL A N 1
ATOM 884 C CA . VAL A 1 118 ? 12.822 14.192 -5.100 1.00 90.44 118 VAL A CA 1
ATOM 885 C C . VAL A 1 118 ? 13.015 13.636 -3.696 1.00 90.44 118 VAL A C 1
ATOM 887 O O . VAL A 1 118 ? 12.070 13.793 -2.887 1.00 90.44 118 VAL A O 1
#

Sequence (118 aa):
MSRAAEPPTASDERLVEIGLGKRLLTRPDIGAFLGAITVFLGFSYFAREVNWFGDPAIWASWTDQAAQYGIIAVPVALLMIGGEFDLSAGVMIGSSGLLLGYLGTHADMNIWPAMVIV

Foldseek 3Di:
DDDPDDPPDPDPPVDDDDDPVNVLVPQPVNVVVVVVVVVVVVVCVVVVVDPVPPDVVVVVVVVVVCCVVCVPVVVQSVCVSVVNHPPPVVCVVVVLVVQLVCCVPPVVHDSVVSVVVD

Secondary structure (DSSP, 8-state):
---PPPPP----TT-----HHHHHHTSHHHHHHHHHHHHHHHHHHHTTTS-TTT-HHHHHHHHHHHHHHHHHHHHHHHHHHTT---HHHHHHHHHHHHHHHHHHHTS---HHHHHHH-

pLDDT: mean 84.15, std 9.8, range [50.56, 97.5]